Protein AF-A0A959NQM4-F1 (afdb_monomer_lite)

Foldseek 3Di:
DVVVVVVVVVVVVVVVVVVPDDPDDAQEDEQDDVVCPRDDPQDQPVVSRLVSLLVVLVVCLVVVHAEYAYAQADAQEGQADDPQTAHDCSHHVATRDHDPDRPVVSNVVSCVVSNHHYHHDHDQWHQDWDDPCRNVPDCSRCCNVPVVQWDWDQDPVRTITITGDPVDPVSVVVRD

Sequence (176 aa):
MKKLKFTFLLFYFLTTVISAQAQRETRAVWLTTNLRLDWPPNTLDENIQKNRLREIFKDLKEKNFNTIYFQVRSNGSVMFNSDIEPFSPYFTGVAGKPPSYDPLQLAIDLGKEFNIEVHAWVNMIRCFAGSDERILRNPKHLRNAHPNWTVMYLDENGSLSYWLNPGYYEVQDYLV

pLDDT: mean 92.19, std 10.05, range [58.5, 98.88]

Radius of gyration: 22.16 Å; chains: 1; bounding box: 74×39×45 Å

Structure (mmCIF, N/CA/C/O backbone):
data_AF-A0A959NQM4-F1
#
_entry.id   AF-A0A959NQM4-F1
#
loop_
_atom_site.group_PDB
_atom_site.id
_atom_site.type_symbol
_atom_site.label_atom_id
_atom_site.label_alt_id
_atom_site.label_comp_id
_atom_site.label_asym_id
_atom_site.label_entity_id
_atom_site.label_seq_id
_atom_site.pdbx_PDB_ins_code
_atom_site.Cartn_x
_atom_site.Cartn_y
_atom_site.Cartn_z
_atom_site.occupancy
_atom_site.B_iso_or_equiv
_atom_site.auth_seq_id
_atom_site.auth_comp_id
_atom_site.auth_asym_id
_atom_site.auth_atom_id
_atom_site.pdbx_PDB_model_num
ATOM 1 N N . MET A 1 1 ? -58.680 24.130 8.095 1.00 61.44 1 MET A N 1
ATOM 2 C CA . MET A 1 1 ? -58.152 23.381 6.924 1.00 61.44 1 MET A CA 1
ATOM 3 C C . MET A 1 1 ? -56.813 23.905 6.387 1.00 61.44 1 MET A C 1
ATOM 5 O O . MET A 1 1 ? -55.927 23.087 6.191 1.00 61.44 1 MET A O 1
ATOM 9 N N . LYS A 1 2 ? -56.606 25.221 6.178 1.00 59.22 2 LYS A N 1
ATOM 10 C CA . LYS A 1 2 ? -55.317 25.762 5.672 1.00 59.22 2 LYS A CA 1
ATOM 11 C C . LYS A 1 2 ? -54.108 25.488 6.588 1.00 59.22 2 LYS A C 1
ATOM 13 O O . LYS A 1 2 ? -53.068 25.079 6.092 1.00 59.22 2 LYS A O 1
ATOM 18 N N . LYS A 1 3 ? -54.266 25.623 7.914 1.00 58.50 3 LYS A N 1
ATOM 19 C CA . LYS A 1 3 ? -53.200 25.316 8.891 1.00 58.50 3 LYS A CA 1
ATOM 20 C C . LYS A 1 3 ? -52.770 23.840 8.859 1.00 58.50 3 LYS A C 1
ATOM 22 O O . LYS A 1 3 ? -51.583 23.570 8.837 1.00 58.50 3 LYS A O 1
ATOM 27 N N . LEU A 1 4 ? -53.723 22.909 8.740 1.00 65.50 4 LEU A N 1
ATOM 28 C CA . LEU A 1 4 ? -53.452 21.465 8.694 1.00 65.50 4 LEU A CA 1
ATOM 29 C C . LEU A 1 4 ? -52.697 21.043 7.417 1.00 65.50 4 LEU A C 1
ATOM 31 O O . LEU A 1 4 ? -51.797 20.214 7.483 1.00 65.50 4 LEU A O 1
ATOM 35 N N . LYS A 1 5 ? -53.010 21.664 6.268 1.00 66.31 5 LYS A N 1
ATOM 36 C CA . LYS A 1 5 ? -52.260 21.465 5.014 1.00 66.31 5 LYS A CA 1
ATOM 37 C C . LYS A 1 5 ? -50.829 22.005 5.104 1.00 66.31 5 LYS A C 1
ATOM 39 O O . LYS A 1 5 ? -49.919 21.375 4.584 1.00 66.31 5 LYS A O 1
ATOM 44 N N . PHE A 1 6 ? -50.630 23.137 5.784 1.00 73.69 6 PHE A N 1
ATOM 45 C CA . PHE A 1 6 ? -49.303 23.723 5.987 1.00 73.69 6 PHE A CA 1
ATOM 46 C C . PHE A 1 6 ? -48.425 22.851 6.896 1.00 73.69 6 PHE A C 1
ATOM 48 O O . PHE A 1 6 ? -47.260 22.632 6.590 1.00 73.69 6 PHE A O 1
ATOM 55 N N . THR A 1 7 ? -48.994 22.277 7.961 1.00 73.62 7 THR A N 1
ATOM 56 C CA . THR A 1 7 ? -48.283 21.329 8.835 1.00 73.62 7 THR A CA 1
ATOM 57 C C . THR A 1 7 ? -47.888 20.050 8.092 1.00 73.62 7 THR A C 1
ATOM 59 O O . THR A 1 7 ? -46.767 19.584 8.253 1.00 73.62 7 THR A O 1
ATOM 62 N N . PHE A 1 8 ? -48.763 19.519 7.229 1.00 77.00 8 PHE A N 1
ATOM 63 C CA . PHE A 1 8 ? -48.448 18.358 6.386 1.00 77.00 8 PHE A CA 1
ATOM 64 C C . PHE A 1 8 ? -47.334 18.647 5.372 1.00 77.00 8 PHE A C 1
ATOM 66 O O . PHE A 1 8 ? -46.436 17.829 5.205 1.00 77.00 8 PHE A O 1
ATOM 73 N N . LEU A 1 9 ? -47.360 19.819 4.730 1.00 74.00 9 LEU A N 1
ATOM 74 C CA . LEU A 1 9 ? -46.309 20.262 3.806 1.00 74.00 9 LEU A CA 1
ATOM 75 C C . LEU A 1 9 ? -44.963 20.461 4.512 1.00 74.00 9 LEU A C 1
ATOM 77 O O . LEU A 1 9 ? -43.936 20.042 3.988 1.00 74.00 9 LEU A O 1
ATOM 81 N N . LEU A 1 10 ? -44.970 21.042 5.714 1.00 75.44 10 LEU A N 1
ATOM 82 C CA . LEU A 1 10 ? -43.764 21.226 6.519 1.00 75.44 10 LEU A CA 1
ATOM 83 C C . LEU A 1 10 ? -43.176 19.880 6.971 1.00 75.44 10 LEU A C 1
ATOM 85 O O . LEU A 1 10 ? -41.967 19.686 6.898 1.00 75.44 10 LEU A O 1
ATOM 89 N N . PHE A 1 11 ? -44.027 18.937 7.386 1.00 76.94 11 PHE A N 1
ATOM 90 C CA . PHE A 1 11 ? -43.606 17.594 7.786 1.00 76.94 11 PHE A CA 1
ATOM 91 C C . PHE A 1 11 ? -43.035 16.802 6.602 1.00 76.94 11 PHE A C 1
ATOM 93 O O . PHE A 1 11 ? -41.965 16.212 6.719 1.00 76.94 11 PHE A O 1
ATOM 100 N N . TYR A 1 12 ? -43.691 16.860 5.438 1.00 72.38 12 TYR A N 1
ATOM 101 C CA . TYR A 1 12 ? -43.201 16.225 4.213 1.00 72.38 12 TYR A CA 1
ATOM 102 C C . TYR A 1 12 ? -41.836 16.792 3.793 1.00 72.38 12 TYR A C 1
ATOM 104 O O . TYR A 1 12 ? -40.900 16.036 3.535 1.00 72.38 12 TYR A O 1
ATOM 112 N N . PHE A 1 13 ? -41.678 18.120 3.830 1.00 72.69 13 PHE A N 1
ATOM 113 C CA . PHE A 1 13 ? -40.408 18.784 3.536 1.00 72.69 13 PHE A CA 1
ATOM 114 C C . PHE A 1 13 ? -39.290 18.362 4.508 1.00 72.69 13 PHE A C 1
ATOM 116 O O . PHE A 1 13 ? -38.208 17.971 4.071 1.00 72.69 13 PHE A O 1
ATOM 123 N N . LEU A 1 14 ? -39.564 18.332 5.818 1.00 69.19 14 LEU A N 1
ATOM 124 C CA . LEU A 1 14 ? -38.623 17.844 6.836 1.00 69.19 14 LEU A CA 1
ATOM 125 C C . LEU A 1 14 ? -38.182 16.393 6.574 1.00 69.19 14 LEU A C 1
ATOM 127 O O . LEU A 1 14 ? -36.992 16.097 6.656 1.00 69.19 14 LEU A O 1
ATOM 131 N N . THR A 1 15 ? -39.100 15.497 6.192 1.00 67.94 15 THR A N 1
ATOM 132 C CA . THR A 1 15 ? -38.749 14.096 5.887 1.00 67.94 15 THR A CA 1
ATOM 133 C C . THR A 1 15 ? -37.895 13.938 4.625 1.00 67.94 15 THR A C 1
ATOM 135 O O . THR A 1 15 ? -36.992 13.098 4.597 1.00 67.94 15 THR A O 1
ATOM 138 N N . THR A 1 16 ? -38.114 14.773 3.600 1.00 63.41 16 THR A N 1
ATOM 139 C CA . THR A 1 16 ? -37.293 14.756 2.377 1.00 63.41 16 THR A CA 1
ATOM 140 C C . THR A 1 16 ? -35.876 15.275 2.609 1.00 63.41 16 THR A C 1
ATOM 142 O O . THR A 1 16 ? -34.935 14.745 2.027 1.00 63.41 16 THR A O 1
ATOM 145 N N . VAL A 1 17 ? -35.701 16.255 3.503 1.00 61.78 17 VAL A N 1
ATOM 146 C CA . VAL A 1 17 ? -34.379 16.804 3.850 1.00 61.78 17 VAL A CA 1
ATOM 147 C C . VAL A 1 17 ? -33.557 15.797 4.663 1.00 61.78 17 VAL A C 1
ATOM 149 O O . VAL A 1 17 ? -32.366 15.646 4.414 1.00 61.78 17 VAL A O 1
ATOM 152 N N . ILE A 1 18 ? -34.186 15.045 5.575 1.00 60.47 18 ILE A N 1
ATOM 153 C CA . ILE A 1 18 ? -33.503 14.014 6.381 1.00 60.47 18 ILE A CA 1
ATOM 154 C C . ILE A 1 18 ? -32.965 12.869 5.506 1.00 60.47 18 ILE A C 1
ATOM 156 O O . ILE A 1 18 ? -31.879 12.362 5.769 1.00 60.47 18 ILE A O 1
ATOM 160 N N . SER A 1 19 ? -33.679 12.493 4.441 1.00 61.25 19 SER A N 1
ATOM 161 C CA . SER A 1 19 ? -33.247 11.417 3.531 1.00 61.25 19 SER A CA 1
ATOM 162 C C . SER A 1 19 ? -32.097 11.817 2.594 1.00 61.25 19 SER A C 1
ATOM 164 O O . SER A 1 19 ? -31.503 10.948 1.963 1.00 61.25 19 SER A O 1
ATOM 166 N N . ALA A 1 20 ? -31.783 13.113 2.479 1.00 63.69 20 ALA A N 1
ATOM 167 C CA . ALA A 1 20 ? -30.708 13.613 1.619 1.00 63.69 20 ALA A CA 1
ATOM 168 C C . ALA A 1 20 ? -29.333 13.657 2.317 1.00 63.69 20 ALA A C 1
ATOM 170 O O . ALA A 1 20 ? -28.313 13.824 1.648 1.00 63.69 20 ALA A O 1
ATOM 171 N N . GLN A 1 21 ? -29.283 13.517 3.646 1.00 65.44 21 GLN A N 1
ATOM 172 C CA . GLN A 1 21 ? -28.033 13.508 4.407 1.00 65.44 21 GLN A CA 1
ATOM 173 C C . GLN A 1 21 ? -27.402 12.107 4.369 1.00 65.44 21 GLN A C 1
ATOM 175 O O . GLN A 1 21 ? -28.104 11.101 4.475 1.00 65.44 21 GLN A O 1
ATOM 180 N N . ALA A 1 22 ? -26.070 12.026 4.272 1.00 69.50 22 ALA A N 1
ATOM 181 C CA . ALA A 1 22 ? -25.362 10.762 4.468 1.00 69.50 22 ALA A CA 1
ATOM 182 C C . ALA A 1 22 ? -25.772 10.131 5.811 1.00 69.50 22 ALA A C 1
ATOM 184 O O . ALA A 1 22 ? -25.822 10.816 6.833 1.00 69.50 22 ALA A O 1
ATOM 185 N N . GLN A 1 23 ? -26.046 8.822 5.806 1.00 73.50 23 GLN A N 1
ATOM 186 C CA . GLN A 1 23 ? -26.575 8.086 6.963 1.00 73.50 23 GLN A CA 1
ATOM 187 C C . GLN A 1 23 ? -25.669 8.182 8.208 1.00 73.50 23 GLN A C 1
ATOM 189 O O . GLN A 1 23 ? -26.130 8.003 9.335 1.00 73.50 23 GLN A O 1
ATOM 194 N N . ARG A 1 24 ? -24.382 8.492 8.004 1.00 83.19 24 ARG A N 1
ATOM 195 C CA . ARG A 1 24 ? -23.370 8.757 9.028 1.00 83.19 24 ARG A CA 1
ATOM 196 C C . ARG A 1 24 ? -22.383 9.812 8.517 1.00 83.19 24 ARG A C 1
ATOM 198 O O . ARG A 1 24 ? -21.994 9.777 7.354 1.00 83.19 24 ARG A O 1
ATOM 205 N N . GLU A 1 25 ? -21.935 10.708 9.396 1.00 92.00 25 GLU A N 1
ATOM 206 C CA . GLU A 1 25 ? -20.804 11.608 9.126 1.00 92.00 25 GLU A CA 1
ATOM 207 C C . GLU A 1 25 ? -19.498 10.807 8.965 1.00 92.00 25 GLU A C 1
ATOM 209 O O . GLU A 1 25 ? -19.102 10.056 9.863 1.00 92.00 25 GLU A O 1
ATOM 214 N N . THR A 1 26 ? -18.798 10.991 7.846 1.00 95.31 26 THR A N 1
ATOM 215 C CA . THR A 1 26 ? -17.467 10.409 7.626 1.00 95.31 26 THR A CA 1
ATOM 216 C C . THR A 1 26 ? -16.398 11.250 8.315 1.00 95.31 26 THR A C 1
ATOM 218 O O . THR A 1 26 ? -16.208 12.418 7.988 1.00 95.31 26 THR A O 1
ATOM 221 N N . ARG A 1 27 ? -15.651 10.631 9.231 1.00 97.50 27 ARG A N 1
ATOM 222 C CA . ARG A 1 27 ? -14.506 11.229 9.926 1.00 97.50 27 ARG A CA 1
ATOM 223 C C . ARG A 1 27 ? -13.297 10.379 9.598 1.00 97.50 27 ARG A C 1
ATOM 225 O O . ARG A 1 27 ? -13.077 9.336 10.220 1.00 97.50 27 ARG A O 1
ATOM 232 N N . ALA A 1 28 ? -12.571 10.806 8.572 1.00 97.81 28 ALA A N 1
ATOM 233 C CA . ALA A 1 28 ? -11.554 9.992 7.934 1.00 97.81 28 ALA A CA 1
ATOM 234 C C . ALA A 1 28 ? -10.157 10.599 7.999 1.00 97.81 28 ALA A C 1
ATOM 236 O O . ALA A 1 28 ? -9.995 11.816 8.074 1.00 97.81 28 ALA A O 1
ATOM 237 N N . VAL A 1 29 ? -9.162 9.724 7.888 1.00 98.50 29 VAL A N 1
ATOM 238 C CA . VAL A 1 29 ? -7.770 10.090 7.615 1.00 98.50 29 VAL A CA 1
ATOM 239 C C . VAL A 1 29 ? -7.251 9.326 6.401 1.00 98.50 29 VAL A C 1
ATOM 241 O O . VAL A 1 29 ? -7.704 8.217 6.103 1.00 98.50 29 VAL A O 1
ATOM 244 N N . TRP A 1 30 ? -6.287 9.917 5.702 1.00 98.62 30 TRP A N 1
ATOM 245 C CA . TRP A 1 30 ? -5.428 9.192 4.770 1.00 98.62 30 TRP A CA 1
ATOM 246 C C . TRP A 1 30 ? -4.281 8.562 5.550 1.00 98.62 30 TRP A C 1
ATOM 248 O O . TRP A 1 30 ? -3.649 9.242 6.352 1.00 98.62 30 TRP A O 1
ATOM 258 N N . LEU A 1 31 ? -4.041 7.268 5.326 1.00 98.50 31 LEU A N 1
ATOM 259 C CA . LEU A 1 31 ? -2.894 6.561 5.880 1.00 98.50 31 LEU A CA 1
ATOM 260 C C . LEU A 1 31 ? -1.946 6.180 4.744 1.00 98.50 31 LEU A C 1
ATOM 262 O O . LEU A 1 31 ? -2.181 5.219 4.006 1.00 98.50 31 LEU A O 1
ATOM 266 N N . THR A 1 32 ? -0.897 6.981 4.589 1.00 97.69 32 THR A N 1
ATOM 267 C CA . THR A 1 32 ? 0.028 6.940 3.458 1.00 97.69 32 THR A CA 1
ATOM 268 C C . THR A 1 32 ? 1.139 5.926 3.686 1.00 97.69 32 THR A C 1
ATOM 270 O O . THR A 1 32 ? 1.810 5.940 4.721 1.00 97.69 32 THR A O 1
ATOM 273 N N . THR A 1 33 ? 1.379 5.088 2.677 1.00 95.88 33 THR A N 1
ATOM 274 C CA . THR A 1 33 ? 2.436 4.067 2.678 1.00 95.88 33 THR A CA 1
ATOM 275 C C . THR A 1 33 ? 3.624 4.405 1.797 1.00 95.88 33 THR A C 1
ATOM 277 O O . THR A 1 33 ? 4.751 3.973 2.053 1.00 95.88 33 THR A O 1
ATOM 280 N N . ASN A 1 34 ? 3.404 5.244 0.790 1.00 93.12 34 ASN A N 1
ATOM 281 C CA . ASN A 1 34 ? 4.453 5.804 -0.035 1.00 93.12 34 ASN A CA 1
ATOM 282 C C . ASN A 1 34 ? 5.454 6.590 0.824 1.00 93.12 34 ASN A C 1
ATOM 284 O O . ASN A 1 34 ? 5.056 7.345 1.711 1.00 93.12 34 ASN A O 1
ATOM 288 N N . LEU A 1 35 ? 6.750 6.408 0.559 1.00 91.50 35 LEU A N 1
ATOM 289 C CA . LEU A 1 35 ? 7.857 7.007 1.319 1.00 91.50 35 LEU A CA 1
ATOM 290 C C . LEU A 1 35 ? 7.827 6.744 2.835 1.00 91.50 35 LEU A C 1
ATOM 292 O O . LEU A 1 35 ? 8.582 7.386 3.561 1.00 91.50 35 LEU A O 1
ATOM 296 N N . ARG A 1 36 ? 6.993 5.807 3.317 1.00 93.62 36 ARG A N 1
ATOM 297 C CA . ARG A 1 36 ? 6.767 5.571 4.751 1.00 93.62 36 ARG A CA 1
ATOM 298 C C . ARG A 1 36 ? 6.349 6.847 5.507 1.00 93.62 36 ARG A C 1
ATOM 300 O O . ARG A 1 36 ? 6.786 7.050 6.636 1.00 93.62 36 ARG A O 1
ATOM 307 N N . LEU A 1 37 ? 5.542 7.712 4.877 1.00 95.50 37 LEU A N 1
ATOM 308 C CA . LEU A 1 37 ? 5.135 8.994 5.475 1.00 95.50 37 LEU A CA 1
ATOM 309 C C . LEU A 1 37 ? 4.376 8.808 6.791 1.00 95.50 37 LEU A C 1
ATOM 311 O O . LEU A 1 37 ? 4.736 9.433 7.785 1.00 95.50 37 LEU A O 1
ATOM 315 N N . ASP A 1 38 ? 3.384 7.914 6.804 1.00 97.88 38 ASP A N 1
ATOM 316 C CA . ASP A 1 38 ? 2.620 7.604 8.015 1.00 97.88 38 ASP A CA 1
ATOM 317 C C . ASP A 1 38 ? 2.955 6.203 8.548 1.00 97.88 38 ASP A C 1
ATOM 319 O O . ASP A 1 38 ? 3.158 6.002 9.750 1.00 97.88 38 ASP A O 1
ATOM 323 N N . TRP A 1 39 ? 3.018 5.212 7.652 1.00 98.06 39 TRP A N 1
ATOM 324 C CA . TRP A 1 39 ? 3.273 3.809 7.982 1.00 98.06 39 TRP A CA 1
ATOM 325 C C . TRP A 1 39 ? 3.792 3.047 6.746 1.00 98.06 39 TRP A C 1
ATOM 327 O O . TRP A 1 39 ? 3.400 3.402 5.649 1.00 98.06 39 TRP A O 1
ATOM 337 N N . PRO A 1 40 ? 4.618 1.988 6.828 1.00 97.56 40 PRO A N 1
ATOM 338 C CA . PRO A 1 40 ? 5.230 1.421 8.021 1.00 97.56 40 PRO A CA 1
ATOM 339 C C . PRO A 1 40 ? 6.355 2.298 8.580 1.00 97.56 40 PRO A C 1
ATOM 341 O O . PRO A 1 40 ? 6.941 3.088 7.845 1.00 97.56 40 PRO A O 1
ATOM 344 N N . PRO A 1 41 ? 6.707 2.139 9.869 1.00 97.38 41 PRO A N 1
ATOM 345 C CA . PRO A 1 41 ? 7.888 2.786 10.435 1.00 97.38 41 PRO A CA 1
ATOM 346 C C . PRO A 1 41 ? 9.169 2.398 9.675 1.00 97.38 41 PRO A C 1
ATOM 348 O O . PRO A 1 41 ? 9.221 1.373 8.993 1.00 97.38 41 PRO A O 1
ATOM 351 N N . ASN A 1 42 ? 10.233 3.198 9.813 1.00 95.75 42 ASN A N 1
ATOM 352 C CA . ASN A 1 42 ? 11.534 2.934 9.186 1.00 95.75 42 ASN A CA 1
ATOM 353 C C . ASN A 1 42 ? 12.295 1.783 9.882 1.00 95.75 42 ASN A C 1
ATOM 355 O O . ASN A 1 42 ? 13.348 1.974 10.480 1.00 95.75 42 ASN A O 1
ATOM 359 N N . THR A 1 43 ? 11.722 0.583 9.827 1.00 96.69 43 THR A N 1
ATOM 360 C CA . THR A 1 43 ? 12.239 -0.666 10.391 1.00 96.69 43 THR A CA 1
ATOM 361 C C . THR A 1 43 ? 11.736 -1.849 9.566 1.00 96.69 43 THR A C 1
ATOM 363 O O . THR A 1 43 ? 10.697 -1.762 8.907 1.00 96.69 43 THR A O 1
ATOM 366 N N . LEU A 1 44 ? 12.475 -2.956 9.597 1.00 97.19 44 LEU A N 1
ATOM 367 C CA . LEU A 1 44 ? 12.079 -4.232 8.990 1.00 97.19 44 LEU A CA 1
ATOM 368 C C . LEU A 1 44 ? 11.519 -5.220 10.028 1.00 97.19 44 LEU A C 1
ATOM 370 O O . LEU A 1 44 ? 11.154 -6.337 9.676 1.00 97.19 44 LEU A O 1
ATOM 374 N N . ASP A 1 45 ? 11.460 -4.821 11.302 1.00 98.25 45 ASP A N 1
ATOM 375 C CA . ASP A 1 45 ? 10.864 -5.627 12.365 1.00 98.25 45 ASP A CA 1
ATOM 376 C C . ASP A 1 45 ? 9.337 -5.649 12.216 1.00 98.25 45 ASP A C 1
ATOM 378 O O . ASP A 1 45 ? 8.651 -4.638 12.403 1.00 98.25 45 ASP A O 1
ATOM 382 N N . GLU A 1 46 ? 8.803 -6.822 11.884 1.00 98.19 46 GLU A N 1
ATOM 383 C CA . GLU A 1 46 ? 7.374 -7.005 11.653 1.00 98.19 46 GLU A CA 1
ATOM 384 C C . GLU A 1 46 ? 6.526 -6.746 12.901 1.00 98.19 46 GLU A C 1
ATOM 386 O O . GLU A 1 46 ? 5.403 -6.261 12.775 1.00 98.19 46 GLU A O 1
ATOM 391 N N . ASN A 1 47 ? 7.030 -7.037 14.103 1.00 98.56 47 ASN A N 1
ATOM 392 C CA . ASN A 1 47 ? 6.285 -6.785 15.335 1.00 98.56 47 ASN A CA 1
ATOM 393 C C . ASN A 1 47 ? 6.150 -5.283 15.574 1.00 98.56 47 ASN A C 1
ATOM 395 O O . ASN A 1 47 ? 5.063 -4.815 15.912 1.00 98.56 47 ASN A O 1
ATOM 399 N N . ILE A 1 48 ? 7.214 -4.511 15.327 1.00 98.62 48 ILE A N 1
ATOM 400 C CA . ILE A 1 48 ? 7.153 -3.046 15.411 1.00 98.62 48 ILE A CA 1
ATOM 401 C C . ILE A 1 48 ? 6.187 -2.492 14.358 1.00 98.62 48 ILE A C 1
ATOM 403 O O . ILE A 1 48 ? 5.369 -1.631 14.677 1.00 98.62 48 ILE A O 1
ATOM 407 N N . GLN A 1 49 ? 6.222 -2.999 13.123 1.00 98.50 49 GLN A N 1
ATOM 408 C CA . GLN A 1 49 ? 5.292 -2.571 12.072 1.00 98.50 49 GLN A CA 1
ATOM 409 C C . GLN A 1 49 ? 3.826 -2.851 12.449 1.00 98.50 49 GLN A C 1
ATOM 411 O O . GLN A 1 49 ? 2.991 -1.946 12.358 1.00 98.50 49 GLN A O 1
ATOM 416 N N . LYS A 1 50 ? 3.522 -4.072 12.917 1.00 98.81 50 LYS A N 1
ATOM 417 C CA . LYS A 1 50 ? 2.179 -4.500 13.348 1.00 98.81 50 LYS A CA 1
ATOM 418 C C . LYS A 1 50 ? 1.672 -3.671 14.526 1.00 98.81 50 LYS A C 1
ATOM 420 O O . LYS A 1 50 ? 0.552 -3.161 14.487 1.00 98.81 50 LYS A O 1
ATOM 425 N N . ASN A 1 51 ? 2.505 -3.503 15.553 1.00 98.81 51 ASN A N 1
ATOM 426 C CA . ASN A 1 51 ? 2.160 -2.720 16.736 1.00 98.81 51 ASN A CA 1
ATOM 427 C C . ASN A 1 51 ? 1.928 -1.256 16.376 1.00 98.81 51 ASN A C 1
ATOM 429 O O . ASN A 1 51 ? 0.930 -0.682 16.804 1.00 98.81 51 ASN A O 1
ATOM 433 N N . ARG A 1 52 ? 2.771 -0.681 15.510 1.00 98.75 52 ARG A N 1
ATOM 434 C CA . ARG A 1 52 ? 2.596 0.699 15.061 1.00 98.75 52 ARG A CA 1
ATOM 435 C C . ARG A 1 52 ? 1.281 0.901 14.311 1.00 98.75 52 ARG A C 1
ATOM 437 O O . ARG A 1 52 ? 0.633 1.924 14.507 1.00 98.75 52 ARG A O 1
ATOM 444 N N . LEU A 1 53 ? 0.861 -0.062 13.485 1.00 98.75 53 LEU A N 1
ATOM 445 C CA . LEU A 1 53 ? -0.439 0.024 12.815 1.00 98.75 53 LEU A CA 1
ATOM 446 C C . LEU A 1 53 ? -1.586 -0.039 13.831 1.00 98.75 53 LEU A C 1
ATOM 448 O O . LEU A 1 53 ? -2.489 0.789 13.780 1.00 98.75 53 LEU A O 1
ATOM 452 N N . ARG A 1 54 ? -1.526 -0.957 14.805 1.00 98.88 54 ARG A N 1
ATOM 453 C CA . ARG A 1 54 ? -2.528 -1.034 15.882 1.00 98.88 54 ARG A CA 1
ATOM 454 C C . ARG A 1 54 ? -2.612 0.264 16.691 1.00 98.88 54 ARG A C 1
ATOM 456 O O . ARG A 1 54 ? -3.717 0.712 16.983 1.00 98.88 54 ARG A O 1
ATOM 463 N N . GLU A 1 55 ? -1.480 0.877 17.035 1.00 98.88 55 GLU A N 1
ATOM 464 C CA . GLU A 1 55 ? -1.444 2.169 17.736 1.00 98.88 55 GLU A CA 1
ATOM 465 C C . GLU A 1 55 ? -2.176 3.265 16.961 1.00 98.88 55 GLU A C 1
ATOM 467 O O . GLU A 1 55 ? -2.932 4.025 17.560 1.00 98.88 55 GLU A O 1
ATOM 472 N N . ILE A 1 56 ? -1.994 3.320 15.638 1.00 98.88 56 ILE A N 1
ATOM 473 C CA . ILE A 1 56 ? -2.686 4.280 14.771 1.00 98.88 56 ILE A CA 1
ATOM 474 C C . ILE A 1 56 ? -4.203 4.070 14.845 1.00 98.88 56 ILE A C 1
ATOM 476 O O . ILE A 1 56 ? -4.939 5.023 15.080 1.00 98.88 56 ILE A O 1
ATOM 480 N N . PHE A 1 57 ? -4.689 2.833 14.706 1.00 98.88 57 PHE A N 1
ATOM 481 C CA . PHE A 1 57 ? -6.128 2.549 14.800 1.00 98.88 57 PHE A CA 1
ATOM 482 C C . PHE A 1 57 ? -6.701 2.884 16.182 1.00 98.88 57 PHE A C 1
ATOM 484 O O . PHE A 1 57 ? -7.786 3.462 16.276 1.00 98.88 57 PHE A O 1
ATOM 491 N N . LYS A 1 58 ? -5.963 2.568 17.251 1.00 98.88 58 LYS A N 1
ATOM 492 C CA . LYS A 1 58 ? -6.348 2.909 18.622 1.00 98.88 58 LYS A CA 1
ATOM 493 C C . LYS A 1 58 ? -6.462 4.425 18.815 1.00 98.88 58 LYS A C 1
ATOM 495 O O . LYS A 1 58 ? -7.487 4.895 19.298 1.00 98.88 58 LYS A O 1
ATOM 500 N N . ASP A 1 59 ? -5.452 5.184 18.399 1.00 98.81 59 ASP A N 1
ATOM 501 C CA . ASP A 1 59 ? -5.425 6.648 18.508 1.00 98.81 59 ASP A CA 1
ATOM 502 C C . ASP A 1 59 ? -6.568 7.306 17.717 1.00 98.81 59 ASP A C 1
ATOM 504 O O . ASP A 1 59 ? -7.270 8.190 18.212 1.00 98.81 59 ASP A O 1
ATOM 508 N N . LEU A 1 60 ? -6.821 6.820 16.500 1.00 98.69 60 LEU A N 1
ATOM 509 C CA . LEU A 1 60 ? -7.931 7.284 15.671 1.00 98.69 60 LEU A CA 1
ATOM 510 C C . LEU A 1 60 ? -9.281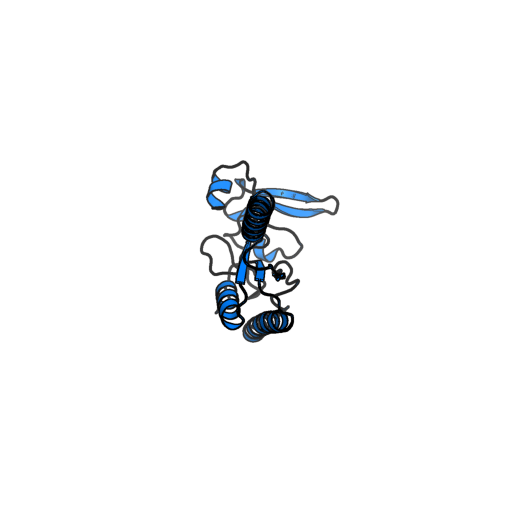 7.015 16.335 1.00 98.69 60 LEU A C 1
ATOM 512 O O . LEU A 1 60 ? -10.153 7.889 16.332 1.00 98.69 60 LEU A O 1
ATOM 516 N N . LYS A 1 61 ? -9.442 5.845 16.958 1.00 98.31 61 LYS A N 1
ATOM 517 C CA . LYS A 1 61 ? -10.647 5.512 17.715 1.00 98.31 61 LYS A CA 1
ATOM 518 C C . LYS A 1 61 ? -10.849 6.443 18.910 1.00 98.31 61 LYS A C 1
ATOM 520 O O . LYS A 1 61 ? -11.955 6.950 19.090 1.00 98.31 61 LYS A O 1
ATOM 525 N N . GLU A 1 62 ? -9.802 6.697 19.693 1.00 98.50 62 GLU A N 1
ATOM 526 C CA . GLU A 1 62 ? -9.835 7.624 20.837 1.00 98.50 62 GLU A CA 1
ATOM 527 C C . GLU A 1 62 ? -10.205 9.054 20.405 1.00 98.50 62 GLU A C 1
ATOM 529 O O . GLU A 1 62 ? -10.930 9.757 21.109 1.00 98.50 62 GLU A O 1
ATOM 534 N N . LYS A 1 63 ? -9.796 9.455 19.196 1.00 98.50 63 LYS A N 1
ATOM 535 C CA . LYS A 1 63 ? -10.132 10.744 18.567 1.00 98.50 63 LYS A CA 1
ATOM 536 C C . LYS A 1 63 ? -11.457 10.745 17.798 1.00 98.50 63 LYS A C 1
ATOM 538 O O . LYS A 1 63 ? -11.766 11.714 17.110 1.00 98.50 63 LYS A O 1
ATOM 543 N N . ASN A 1 64 ? -12.267 9.696 17.935 1.00 97.69 64 ASN A N 1
ATOM 544 C CA . ASN A 1 64 ? -13.567 9.529 17.282 1.00 97.69 64 ASN A CA 1
ATOM 545 C C . ASN A 1 64 ? -13.533 9.433 15.743 1.00 97.69 64 ASN A C 1
ATOM 547 O O . ASN A 1 64 ? -14.589 9.528 15.115 1.00 97.69 64 ASN A O 1
ATOM 551 N N . PHE A 1 65 ? -12.391 9.178 15.104 1.00 98.56 65 PHE A N 1
ATOM 552 C CA . PHE A 1 65 ? -12.376 8.832 13.679 1.00 98.56 65 PHE A CA 1
ATOM 553 C C . PHE A 1 65 ? -13.076 7.494 13.438 1.00 98.56 65 PHE A C 1
ATOM 555 O O . PHE A 1 65 ? -13.202 6.652 14.330 1.00 98.56 65 PHE A O 1
ATOM 562 N N . ASN A 1 66 ? -13.600 7.327 12.229 1.00 97.94 66 ASN A N 1
ATOM 563 C CA . ASN A 1 66 ? -14.457 6.198 11.900 1.00 97.94 66 ASN A CA 1
ATOM 564 C C . ASN A 1 66 ? -14.165 5.566 10.530 1.00 97.94 66 ASN A C 1
ATOM 566 O O . ASN A 1 66 ? -14.750 4.525 10.221 1.00 97.94 66 ASN A O 1
ATOM 570 N N . THR A 1 67 ? -13.235 6.144 9.766 1.00 98.50 67 THR A N 1
ATOM 571 C CA . THR A 1 67 ? -12.807 5.664 8.449 1.00 98.50 67 THR A CA 1
ATOM 572 C C . THR A 1 67 ? -11.306 5.912 8.249 1.00 98.50 67 THR A C 1
ATOM 574 O O . THR A 1 67 ? -10.773 6.942 8.659 1.00 98.50 67 THR A O 1
ATOM 577 N N . ILE A 1 68 ? -10.614 4.988 7.590 1.00 98.81 68 ILE A N 1
ATOM 578 C CA . ILE A 1 68 ? -9.240 5.152 7.105 1.00 98.81 68 ILE A CA 1
ATOM 579 C C . ILE A 1 68 ? -9.227 4.856 5.612 1.00 98.81 68 ILE A C 1
ATOM 581 O O . ILE A 1 68 ? -9.709 3.807 5.188 1.00 98.81 68 ILE A O 1
ATOM 585 N N . TYR A 1 69 ? -8.611 5.738 4.828 1.00 98.69 69 TYR A N 1
ATOM 586 C CA . TYR A 1 69 ? -8.202 5.404 3.468 1.00 98.69 69 TYR A CA 1
ATOM 587 C C . TYR A 1 69 ? -6.760 4.900 3.502 1.00 98.69 69 TYR A C 1
ATOM 589 O O . TYR A 1 69 ? -5.816 5.676 3.663 1.00 98.69 69 TYR A O 1
ATOM 597 N N . PHE A 1 70 ? -6.600 3.585 3.414 1.00 98.81 70 PHE A N 1
ATOM 598 C CA . PHE A 1 70 ? -5.319 2.909 3.563 1.00 98.81 70 PHE A CA 1
ATOM 599 C C . PHE A 1 70 ? -4.640 2.761 2.206 1.00 98.81 70 PHE A C 1
ATOM 601 O O . PHE A 1 70 ? -5.197 2.120 1.318 1.00 98.81 70 PHE A O 1
ATOM 608 N N . GLN A 1 71 ? -3.454 3.343 2.024 1.00 98.38 71 GLN A N 1
ATOM 609 C CA . GLN A 1 71 ? -2.749 3.269 0.746 1.00 98.38 71 GLN A CA 1
ATOM 610 C C . GLN A 1 71 ? -2.208 1.855 0.484 1.00 98.38 71 GLN A C 1
ATOM 612 O O . GLN A 1 71 ? -1.122 1.499 0.938 1.00 98.38 71 GLN A O 1
ATOM 617 N N . VAL A 1 72 ? -2.955 1.053 -0.274 1.00 97.94 72 VAL A N 1
ATOM 618 C CA . VAL A 1 72 ? -2.604 -0.345 -0.585 1.00 97.94 72 VAL A CA 1
ATOM 619 C C . VAL A 1 72 ? -1.719 -0.480 -1.820 1.00 97.94 72 VAL A C 1
ATOM 621 O O . VAL A 1 72 ? -1.046 -1.497 -1.983 1.00 97.94 72 VAL A O 1
ATOM 624 N N . ARG A 1 73 ? -1.723 0.539 -2.687 1.00 96.56 73 ARG A N 1
ATOM 625 C CA . ARG A 1 73 ? -0.891 0.635 -3.889 1.00 96.56 73 ARG A CA 1
ATOM 626 C C . ARG A 1 73 ? -0.345 2.054 -4.019 1.00 96.56 73 ARG A C 1
ATOM 628 O O . ARG A 1 73 ? -1.126 3.007 -4.087 1.00 96.56 73 ARG A O 1
ATOM 635 N N . SER A 1 74 ? 0.979 2.198 -4.078 1.00 92.25 74 SER A N 1
ATOM 636 C CA . SER A 1 74 ? 1.647 3.510 -4.110 1.00 92.25 74 SER A CA 1
ATOM 637 C C . SER A 1 74 ? 2.127 3.929 -5.504 1.00 92.25 74 SER A C 1
ATOM 639 O O . SER A 1 74 ? 1.533 4.793 -6.141 1.00 92.25 74 SER A O 1
ATOM 641 N N . ASN A 1 75 ? 3.248 3.385 -5.960 1.00 89.06 75 ASN A N 1
ATOM 642 C CA . ASN A 1 75 ? 3.951 3.764 -7.181 1.00 89.06 75 ASN A CA 1
ATOM 643 C C . ASN A 1 75 ? 4.592 2.506 -7.784 1.00 89.06 75 ASN A C 1
ATOM 645 O O . ASN A 1 75 ? 5.793 2.303 -7.649 1.00 89.06 75 ASN A O 1
ATOM 649 N N . GLY A 1 76 ? 3.770 1.634 -8.380 1.00 91.19 76 GLY A N 1
ATOM 650 C CA . GLY A 1 76 ? 4.219 0.353 -8.953 1.00 91.19 76 GLY A CA 1
ATOM 651 C C . GLY A 1 76 ? 4.588 -0.717 -7.921 1.00 91.19 76 GLY A C 1
ATOM 652 O O . GLY A 1 76 ? 5.335 -1.649 -8.222 1.00 91.19 76 GLY A O 1
ATOM 653 N N . SER A 1 77 ? 4.105 -0.570 -6.686 1.00 95.06 77 SER A N 1
ATOM 654 C CA . SER A 1 77 ? 4.200 -1.600 -5.653 1.00 95.06 77 SER A CA 1
ATOM 655 C C . SER A 1 77 ? 2.976 -1.614 -4.754 1.00 95.06 77 SER A C 1
ATOM 657 O O . SER A 1 77 ? 2.262 -0.611 -4.635 1.00 95.06 77 SER A O 1
ATOM 659 N N . VAL A 1 78 ? 2.766 -2.765 -4.119 1.00 96.94 78 VAL A N 1
ATOM 660 C CA . VAL A 1 78 ? 1.612 -3.040 -3.263 1.00 96.94 78 VAL A CA 1
ATOM 661 C C . VAL A 1 78 ? 2.001 -3.332 -1.814 1.00 96.94 78 VAL A C 1
ATOM 663 O O . VAL A 1 78 ? 3.147 -3.677 -1.507 1.00 96.94 78 VAL A O 1
ATOM 666 N N . MET A 1 79 ? 1.018 -3.202 -0.924 1.00 96.94 79 MET A N 1
ATOM 667 C CA . MET A 1 79 ? 1.097 -3.497 0.509 1.00 96.94 79 MET A CA 1
ATOM 668 C C . MET A 1 79 ? 0.095 -4.591 0.904 1.00 96.94 79 MET A C 1
ATOM 670 O O . MET A 1 79 ? -0.488 -4.554 1.979 1.00 96.94 79 MET A O 1
ATOM 674 N N . PHE A 1 80 ? -0.137 -5.548 0.013 1.00 97.19 80 PHE A N 1
ATOM 675 C CA . PHE A 1 80 ? -0.992 -6.716 0.217 1.00 97.19 80 PHE A CA 1
ATOM 676 C C . PHE A 1 80 ? -0.463 -7.865 -0.640 1.00 97.19 80 PHE A C 1
ATOM 678 O O . PHE A 1 80 ? 0.305 -7.634 -1.581 1.00 97.19 80 PHE A O 1
ATOM 685 N N . ASN A 1 81 ? -0.834 -9.102 -0.317 1.00 94.12 81 ASN A N 1
ATOM 686 C CA . ASN A 1 81 ? -0.412 -10.251 -1.108 1.00 94.12 81 ASN A CA 1
ATOM 687 C C . ASN A 1 81 ? -1.039 -10.181 -2.507 1.00 94.12 81 ASN A C 1
ATOM 689 O O . ASN A 1 81 ? -2.256 -10.251 -2.657 1.00 94.12 81 ASN A O 1
ATOM 693 N N . SER A 1 82 ? -0.197 -10.023 -3.530 1.00 93.12 82 SER A N 1
ATOM 694 C CA . SER A 1 82 ? -0.612 -9.864 -4.923 1.00 93.12 82 SER A CA 1
ATOM 695 C C . SER A 1 82 ? 0.225 -10.750 -5.834 1.00 93.12 82 SER A C 1
ATOM 697 O O . SER A 1 82 ? 1.451 -10.801 -5.716 1.00 93.12 82 SER A O 1
ATOM 699 N N . ASP A 1 83 ? -0.442 -11.397 -6.787 1.00 91.81 83 ASP A N 1
ATOM 700 C CA . ASP A 1 83 ? 0.218 -12.127 -7.871 1.00 91.81 83 ASP A CA 1
ATOM 701 C C . ASP A 1 83 ? 0.573 -11.222 -9.062 1.00 91.81 83 ASP A C 1
ATOM 703 O O . ASP A 1 83 ? 1.404 -11.603 -9.897 1.00 91.81 83 ASP A O 1
ATOM 707 N N . ILE A 1 84 ? -0.017 -10.020 -9.099 1.00 92.19 84 ILE A N 1
ATOM 708 C CA . ILE A 1 84 ? 0.018 -9.068 -10.213 1.00 92.19 84 ILE A CA 1
ATOM 709 C C . ILE A 1 84 ? 1.221 -8.127 -10.082 1.00 92.19 84 ILE A C 1
ATOM 711 O O . ILE A 1 84 ? 2.076 -8.086 -10.963 1.00 92.19 84 ILE A O 1
ATOM 715 N N . GLU A 1 85 ? 1.319 -7.393 -8.970 1.00 94.62 85 GLU A N 1
ATOM 716 C CA . GLU A 1 85 ? 2.364 -6.386 -8.748 1.00 94.62 85 GLU A CA 1
ATOM 717 C C . GLU A 1 85 ? 3.323 -6.758 -7.613 1.00 94.62 85 GLU A C 1
ATOM 719 O O . GLU A 1 85 ? 2.945 -7.444 -6.662 1.00 94.62 85 GLU A O 1
ATOM 724 N N . PRO A 1 86 ? 4.585 -6.295 -7.674 1.00 96.25 86 PRO A N 1
ATOM 725 C CA . PRO A 1 86 ? 5.559 -6.604 -6.643 1.00 96.25 86 PRO A CA 1
ATOM 726 C C . PRO A 1 86 ? 5.221 -5.922 -5.313 1.00 96.25 86 PRO A C 1
ATOM 728 O O . PRO A 1 86 ? 4.883 -4.739 -5.242 1.00 96.25 86 PRO A O 1
ATOM 731 N N . PHE A 1 87 ? 5.423 -6.664 -4.229 1.00 96.94 87 PHE A N 1
ATOM 732 C CA . PHE A 1 87 ? 5.368 -6.137 -2.871 1.00 96.94 87 PHE A CA 1
ATOM 733 C C . PHE A 1 87 ? 6.394 -5.018 -2.642 1.00 96.94 87 PHE A C 1
ATOM 735 O O . PHE A 1 87 ? 7.542 -5.096 -3.097 1.00 96.94 87 PHE A O 1
ATOM 742 N N . SER A 1 88 ? 6.004 -3.991 -1.892 1.00 96.00 88 SER A N 1
ATOM 743 C CA . SER A 1 88 ? 6.886 -2.876 -1.553 1.00 96.00 88 SER A CA 1
ATOM 744 C C . SER A 1 88 ? 8.120 -3.326 -0.748 1.00 96.00 88 SER A C 1
ATOM 746 O O . SER A 1 88 ? 7.985 -4.080 0.223 1.00 96.00 88 SER A O 1
ATOM 748 N N . PRO A 1 89 ? 9.333 -2.815 -1.056 1.00 95.44 89 PRO A N 1
ATOM 749 C CA . PRO A 1 89 ? 10.542 -3.108 -0.283 1.00 95.44 89 PRO A CA 1
ATOM 750 C C . PRO A 1 89 ? 10.506 -2.498 1.127 1.00 95.44 89 PRO A C 1
ATOM 752 O O . PRO A 1 89 ? 11.403 -2.751 1.931 1.00 95.44 89 PRO A O 1
ATOM 755 N N . TYR A 1 90 ? 9.487 -1.700 1.459 1.00 95.69 90 TYR A N 1
ATOM 756 C CA . TYR A 1 90 ? 9.329 -1.092 2.777 1.00 95.69 90 TYR A CA 1
ATOM 757 C C . TYR A 1 90 ? 9.046 -2.086 3.904 1.00 95.69 90 TYR A C 1
ATOM 759 O O . TYR A 1 90 ? 9.152 -1.698 5.063 1.00 95.69 90 TYR A O 1
ATOM 767 N N . PHE A 1 91 ? 8.747 -3.346 3.607 1.00 96.25 91 PHE A N 1
ATOM 768 C CA . PHE A 1 91 ? 8.456 -4.344 4.638 1.00 96.25 91 PHE A CA 1
ATOM 769 C C . PHE A 1 91 ? 9.662 -5.204 4.978 1.00 96.25 91 PHE A C 1
ATOM 771 O O . PHE A 1 91 ? 9.988 -5.377 6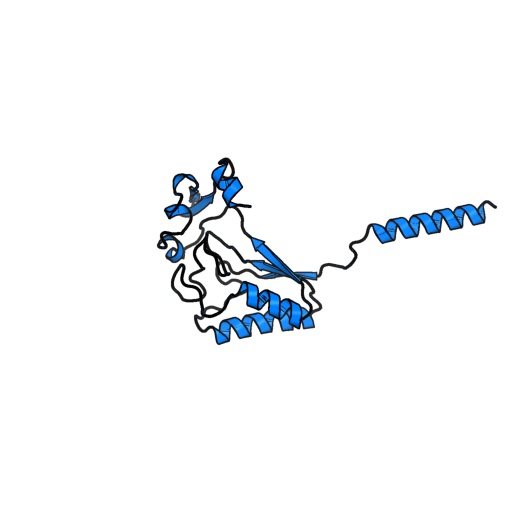.147 1.00 96.25 91 PHE A O 1
ATOM 778 N N . THR A 1 92 ? 10.349 -5.695 3.947 1.00 96.38 92 THR A N 1
ATOM 779 C CA . THR A 1 92 ? 11.413 -6.702 4.077 1.00 96.38 92 THR A CA 1
ATOM 780 C C . THR A 1 92 ? 12.778 -6.205 3.606 1.00 96.38 92 THR A C 1
ATOM 782 O O . THR A 1 92 ? 13.770 -6.921 3.707 1.00 96.38 92 THR A O 1
ATOM 785 N N . GLY A 1 93 ? 12.844 -4.994 3.044 1.00 95.38 93 GLY A N 1
ATOM 786 C CA . GLY A 1 93 ? 14.030 -4.453 2.382 1.00 95.38 93 GLY A CA 1
ATOM 787 C C . GLY A 1 93 ? 14.234 -4.969 0.955 1.00 95.38 93 GLY A C 1
ATOM 788 O O . GLY A 1 93 ? 15.064 -4.412 0.235 1.00 95.38 93 GLY A O 1
ATOM 789 N N . VAL A 1 94 ? 13.469 -5.981 0.528 1.00 95.50 94 VAL A N 1
ATOM 790 C CA . VAL A 1 94 ? 13.609 -6.662 -0.765 1.00 95.50 94 VAL A CA 1
ATOM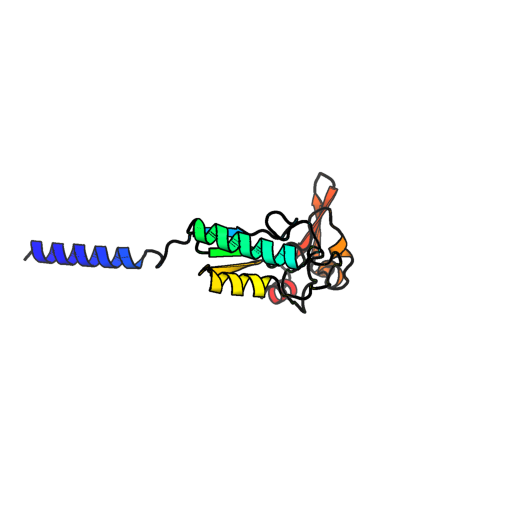 791 C C . VAL A 1 94 ? 12.346 -6.454 -1.601 1.00 95.50 94 VAL A C 1
ATOM 793 O O . VAL A 1 94 ? 11.246 -6.811 -1.189 1.00 95.50 94 VAL A O 1
ATOM 796 N N . ALA A 1 95 ? 12.501 -5.885 -2.797 1.00 94.50 95 ALA A N 1
ATOM 797 C CA . ALA A 1 95 ? 11.384 -5.622 -3.700 1.00 94.50 95 ALA A CA 1
ATOM 798 C C . ALA A 1 95 ? 10.714 -6.924 -4.165 1.00 94.50 95 ALA A C 1
ATOM 800 O O . ALA A 1 95 ? 11.373 -7.810 -4.711 1.00 94.50 95 ALA A O 1
ATOM 801 N N . GLY A 1 96 ? 9.398 -7.022 -3.991 1.00 95.44 96 GLY A N 1
ATOM 802 C CA . GLY A 1 96 ? 8.605 -8.204 -4.326 1.00 95.44 96 GLY A CA 1
ATOM 803 C C . GLY A 1 96 ? 8.588 -9.302 -3.266 1.00 95.44 96 GLY A C 1
ATOM 804 O O . GLY A 1 96 ? 7.910 -10.301 -3.478 1.00 95.44 96 GLY A O 1
ATOM 805 N N . LYS A 1 97 ? 9.303 -9.147 -2.143 1.00 95.94 97 LYS A N 1
ATOM 806 C CA . LYS A 1 97 ? 9.275 -10.124 -1.049 1.00 95.94 97 LYS A CA 1
ATOM 807 C C . LYS A 1 97 ? 8.265 -9.684 0.023 1.00 95.94 97 LYS A C 1
ATOM 809 O O . LYS A 1 97 ? 8.549 -8.693 0.707 1.00 95.94 97 LYS A O 1
ATOM 814 N N . PRO A 1 98 ? 7.141 -10.402 0.207 1.00 96.69 98 PRO A N 1
ATOM 815 C CA 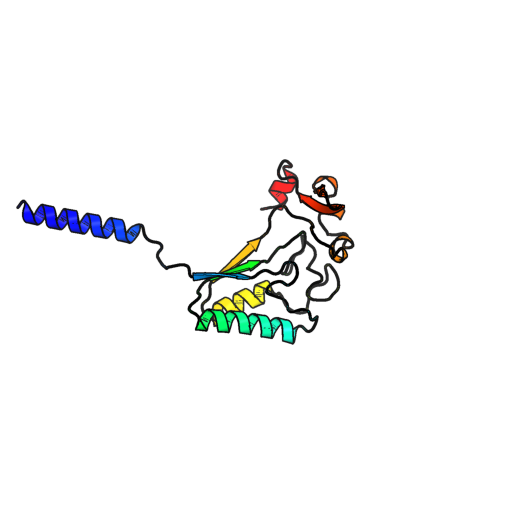. PRO A 1 98 ? 6.190 -10.100 1.272 1.00 96.69 98 PRO A CA 1
ATOM 816 C C . PRO A 1 98 ? 6.791 -10.409 2.658 1.00 96.69 98 PRO A C 1
ATOM 818 O O . PRO A 1 98 ? 7.671 -11.276 2.764 1.00 96.69 98 PRO A O 1
ATOM 821 N N . PRO A 1 99 ? 6.349 -9.715 3.723 1.00 97.25 99 PRO A N 1
ATOM 822 C CA . PRO A 1 99 ? 6.609 -10.136 5.099 1.00 97.25 99 PRO A CA 1
ATOM 823 C C . PRO A 1 99 ? 5.770 -11.382 5.450 1.00 97.25 99 PRO A C 1
ATOM 825 O O . PRO A 1 99 ? 5.000 -11.878 4.631 1.00 97.25 99 PRO A O 1
ATOM 828 N N . SER A 1 100 ? 5.887 -11.900 6.675 1.00 97.62 100 SER A N 1
ATOM 829 C CA . SER A 1 100 ? 5.111 -13.074 7.119 1.00 97.62 100 SER A CA 1
ATOM 830 C C . SER A 1 100 ? 3.604 -12.816 7.295 1.00 97.62 100 SER A C 1
ATOM 832 O O . SER A 1 100 ? 2.846 -13.740 7.583 1.00 97.62 100 SER A O 1
ATOM 834 N N . TYR A 1 101 ? 3.159 -11.565 7.145 1.00 97.81 101 TYR A N 1
ATOM 835 C CA . TYR A 1 101 ? 1.776 -11.128 7.321 1.00 97.81 101 TYR A CA 1
ATOM 836 C C . TYR A 1 101 ? 1.296 -10.311 6.120 1.00 97.81 101 TYR A C 1
ATOM 838 O O . TYR A 1 101 ? 2.102 -9.719 5.412 1.00 97.81 101 TYR A O 1
ATOM 846 N N . ASP A 1 102 ? -0.018 -10.229 5.920 1.00 98.12 102 ASP A N 1
ATOM 847 C CA . ASP A 1 102 ? -0.612 -9.317 4.940 1.00 98.12 102 ASP A CA 1
ATOM 848 C C . ASP A 1 102 ? -0.984 -7.981 5.626 1.00 98.12 102 ASP A C 1
ATOM 850 O O . ASP A 1 102 ? -1.826 -7.976 6.533 1.00 98.12 102 ASP A O 1
ATOM 854 N N . PRO A 1 103 ? -0.363 -6.844 5.251 1.00 98.19 103 PRO A N 1
ATOM 855 C CA . PRO A 1 103 ? -0.658 -5.536 5.827 1.00 98.19 103 PRO A CA 1
ATOM 856 C C . PRO A 1 103 ? -2.095 -5.056 5.637 1.00 98.19 103 PRO A C 1
ATOM 858 O O . PRO A 1 103 ? -2.646 -4.445 6.552 1.00 98.19 103 PRO A O 1
ATOM 861 N N . LEU A 1 104 ? -2.707 -5.314 4.478 1.00 98.50 104 LEU A N 1
ATOM 862 C CA . LEU A 1 104 ? -4.095 -4.939 4.227 1.00 98.50 104 LEU A CA 1
ATOM 863 C C . LEU A 1 104 ? -5.030 -5.799 5.072 1.00 98.50 104 LEU A C 1
ATOM 865 O O . LEU A 1 104 ? -5.941 -5.261 5.699 1.00 98.50 104 LEU A O 1
ATOM 869 N N . GLN A 1 105 ? -4.774 -7.106 5.161 1.00 98.56 105 GLN A N 1
ATOM 870 C CA . GLN A 1 105 ? -5.565 -7.974 6.034 1.00 98.56 105 GLN A CA 1
ATOM 871 C C . GLN A 1 105 ? -5.470 -7.525 7.498 1.00 98.56 105 GLN A C 1
ATOM 873 O O . GLN A 1 105 ? -6.490 -7.412 8.175 1.00 98.56 105 GLN A O 1
ATOM 878 N N . LEU A 1 106 ? -4.266 -7.178 7.969 1.00 98.75 106 LEU A N 1
ATOM 879 C CA . LEU A 1 106 ? -4.073 -6.624 9.308 1.00 98.75 106 LEU A CA 1
ATOM 880 C C . LEU A 1 106 ? -4.860 -5.321 9.505 1.00 98.75 106 LEU A C 1
ATOM 882 O O . LEU A 1 106 ? -5.512 -5.160 10.534 1.00 98.75 106 LEU A O 1
ATOM 886 N N . ALA A 1 107 ? -4.818 -4.399 8.538 1.00 98.75 107 ALA A N 1
ATOM 887 C CA . ALA A 1 107 ? -5.585 -3.158 8.601 1.00 98.75 107 ALA A CA 1
ATOM 888 C C . ALA A 1 107 ? -7.094 -3.435 8.689 1.00 98.75 107 ALA A C 1
ATOM 890 O O . ALA A 1 107 ? -7.777 -2.834 9.515 1.00 98.75 107 ALA A O 1
ATOM 891 N N . ILE A 1 108 ? -7.611 -4.376 7.892 1.00 98.81 108 ILE A N 1
ATOM 892 C CA . ILE A 1 108 ? -9.020 -4.798 7.916 1.00 98.81 108 ILE A CA 1
ATOM 893 C C . ILE A 1 108 ? -9.402 -5.359 9.290 1.00 98.81 108 ILE A C 1
ATOM 895 O O . ILE A 1 108 ? -10.456 -5.012 9.825 1.00 98.81 108 ILE A O 1
ATOM 899 N N . ASP A 1 109 ? -8.562 -6.209 9.877 1.00 98.88 109 ASP A N 1
ATOM 900 C CA . ASP A 1 109 ? -8.855 -6.832 11.168 1.00 98.88 109 ASP A CA 1
ATOM 901 C C . ASP A 1 109 ? -8.799 -5.822 12.320 1.00 98.88 109 ASP A C 1
ATOM 903 O O . ASP A 1 109 ? -9.682 -5.825 13.178 1.00 98.88 109 ASP A O 1
ATOM 907 N N . LEU A 1 110 ? -7.853 -4.878 12.284 1.00 98.88 110 LEU A N 1
ATOM 908 C CA . LEU A 1 110 ? -7.838 -3.731 13.197 1.00 98.88 110 LEU A CA 1
ATOM 909 C C . LEU A 1 110 ? -9.059 -2.824 12.983 1.00 98.88 110 LEU A C 1
ATOM 911 O O . LEU A 1 110 ? -9.639 -2.329 13.947 1.00 98.88 110 LEU A O 1
ATOM 915 N N . GLY A 1 111 ? -9.504 -2.637 11.740 1.00 98.75 111 GLY A N 1
ATOM 916 C CA . GLY A 1 111 ? -10.733 -1.910 11.428 1.00 98.75 111 GLY A CA 1
ATOM 917 C C . GLY A 1 111 ? -11.956 -2.529 12.102 1.00 98.75 111 GLY A C 1
ATOM 918 O O . GLY A 1 111 ? -12.731 -1.823 12.749 1.00 98.75 111 GLY A O 1
ATOM 919 N N . LYS A 1 112 ? -12.085 -3.860 12.050 1.00 98.62 112 LYS A N 1
ATOM 920 C CA . LYS A 1 112 ? -13.133 -4.595 12.780 1.00 98.62 112 LYS A CA 1
ATOM 921 C C . LYS A 1 112 ? -12.990 -4.432 14.298 1.00 98.62 112 LYS A C 1
ATOM 923 O O . LYS A 1 112 ? -13.985 -4.166 14.963 1.00 98.62 112 LYS A O 1
ATOM 928 N N . GLU A 1 113 ? -11.772 -4.553 14.833 1.00 98.69 113 GLU A N 1
ATOM 929 C CA . GLU A 1 113 ? -11.471 -4.427 16.271 1.00 98.69 113 GLU A CA 1
ATOM 930 C C . GLU A 1 113 ? -11.847 -3.042 16.825 1.00 98.69 113 GLU A C 1
ATOM 932 O O . GLU A 1 113 ? -12.514 -2.939 17.854 1.00 98.69 113 GLU A O 1
ATOM 937 N N . PHE A 1 114 ? -11.471 -1.968 16.126 1.00 98.62 114 PHE A N 1
ATOM 938 C CA . PHE A 1 114 ? -11.676 -0.588 16.578 1.00 98.62 114 PHE A CA 1
ATOM 939 C C . PHE A 1 114 ? -12.969 0.057 16.047 1.00 98.62 114 PHE A C 1
ATOM 941 O O . PHE A 1 114 ? -13.286 1.200 16.398 1.00 98.62 114 PHE A O 1
ATOM 948 N N . ASN A 1 115 ? -13.761 -0.678 15.259 1.00 97.75 115 ASN A N 1
ATOM 949 C CA . ASN A 1 115 ? -14.953 -0.184 14.564 1.00 97.75 115 ASN A CA 1
ATOM 950 C C . ASN A 1 115 ? -14.636 1.043 13.680 1.00 97.75 115 ASN A C 1
ATOM 952 O O . ASN A 1 115 ? -15.233 2.116 13.827 1.00 97.75 115 ASN A O 1
ATOM 956 N N . ILE A 1 116 ? -13.642 0.872 12.806 1.00 98.56 116 ILE A N 1
ATOM 957 C CA . ILE A 1 116 ? -13.168 1.827 11.802 1.00 98.56 116 ILE A CA 1
ATOM 958 C C . ILE A 1 116 ? -13.281 1.162 10.428 1.00 98.56 116 ILE A C 1
ATOM 960 O O . ILE A 1 116 ? -12.764 0.068 10.210 1.00 98.56 116 ILE A O 1
ATOM 964 N N . GLU A 1 117 ? -13.937 1.828 9.484 1.00 98.31 117 GLU A N 1
ATOM 965 C CA . GLU A 1 117 ? -13.998 1.356 8.102 1.00 98.31 117 GLU A CA 1
ATOM 966 C C . GLU A 1 117 ? -12.639 1.508 7.419 1.00 98.31 117 GLU A C 1
ATOM 968 O O . GLU A 1 117 ? -11.996 2.551 7.535 1.00 98.31 117 GLU A O 1
ATOM 973 N N . VAL A 1 118 ? -12.227 0.497 6.657 1.00 98.75 118 VAL A N 1
ATOM 974 C CA . VAL A 1 118 ? -10.987 0.533 5.876 1.00 98.75 118 VAL A CA 1
ATOM 975 C C . VAL A 1 118 ? -11.340 0.592 4.400 1.00 98.75 118 VAL A C 1
ATOM 977 O O . VAL A 1 118 ? -11.940 -0.331 3.856 1.00 98.75 118 VAL A O 1
ATOM 980 N N . 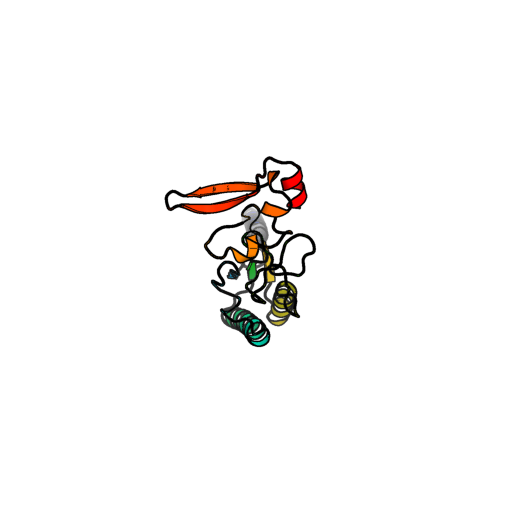HIS A 1 119 ? -10.956 1.689 3.759 1.00 98.56 119 HIS A N 1
ATOM 981 C CA . HIS A 1 119 ? -11.122 1.919 2.331 1.00 98.56 119 HIS A CA 1
ATOM 982 C C . HIS A 1 119 ? -9.755 1.769 1.665 1.00 98.56 119 HIS A C 1
ATOM 984 O O . HIS A 1 119 ? -8.804 2.462 2.027 1.00 98.56 119 HIS A O 1
ATOM 990 N N . ALA A 1 120 ? -9.634 0.852 0.708 1.00 98.25 120 ALA A N 1
ATOM 991 C CA . ALA A 1 120 ? -8.390 0.641 -0.021 1.00 98.25 120 ALA A CA 1
ATOM 992 C C . ALA A 1 120 ? -8.121 1.827 -0.963 1.00 98.25 120 ALA A C 1
ATOM 994 O O . ALA A 1 120 ? -8.850 2.054 -1.926 1.00 98.25 120 ALA A O 1
ATOM 995 N N . TRP A 1 121 ? -7.068 2.593 -0.687 1.00 98.12 121 TRP A N 1
ATOM 996 C CA . TRP A 1 121 ? -6.606 3.682 -1.538 1.00 98.12 121 TRP A CA 1
ATOM 997 C C . TRP A 1 121 ? -5.547 3.173 -2.517 1.00 98.12 121 TRP A C 1
ATOM 999 O O . TRP A 1 121 ? -4.472 2.706 -2.132 1.00 98.12 121 TRP A O 1
ATOM 1009 N N . VAL A 1 122 ? -5.863 3.299 -3.802 1.00 96.50 122 VAL A N 1
ATOM 1010 C CA . VAL A 1 122 ? -5.029 2.880 -4.925 1.00 96.50 122 VAL A CA 1
ATOM 1011 C C . VAL A 1 122 ? -4.623 4.121 -5.715 1.00 96.50 122 VAL A C 1
ATOM 1013 O O . VAL A 1 122 ? -5.471 4.876 -6.188 1.00 96.50 122 VAL A O 1
ATOM 1016 N N . ASN A 1 123 ? -3.323 4.359 -5.880 1.00 94.88 123 ASN A N 1
ATOM 1017 C CA . ASN A 1 123 ? -2.863 5.230 -6.961 1.00 94.88 123 ASN A CA 1
ATOM 1018 C C . ASN A 1 123 ? -2.970 4.440 -8.264 1.00 94.88 123 ASN A C 1
ATOM 1020 O O . ASN A 1 123 ? -2.402 3.362 -8.315 1.00 94.88 123 ASN A O 1
ATOM 1024 N N . MET A 1 124 ? -3.682 4.925 -9.281 1.00 93.38 124 MET A N 1
ATOM 1025 C CA . MET A 1 124 ? -4.010 4.117 -10.468 1.00 93.38 124 MET A CA 1
ATOM 1026 C C . MET A 1 124 ? -2.875 4.064 -11.496 1.00 93.38 124 MET A C 1
ATOM 1028 O O . MET A 1 124 ? -2.449 2.994 -11.914 1.00 93.38 124 MET A O 1
ATOM 1032 N N . ILE A 1 125 ? -2.337 5.214 -11.893 1.00 94.38 125 ILE A N 1
ATOM 1033 C CA . ILE A 1 125 ? -1.458 5.291 -13.072 1.00 94.38 125 ILE A CA 1
ATOM 1034 C C . ILE A 1 125 ? 0.024 5.447 -12.737 1.00 94.38 125 ILE A C 1
ATOM 1036 O O . ILE A 1 125 ? 0.869 5.233 -13.598 1.00 94.38 125 ILE A O 1
ATOM 1040 N N . ARG A 1 126 ? 0.392 5.828 -11.510 1.00 94.12 126 ARG A N 1
ATOM 1041 C CA . ARG A 1 126 ? 1.806 6.035 -11.171 1.00 94.12 126 ARG A CA 1
ATOM 1042 C C . ARG A 1 126 ? 2.512 4.688 -10.982 1.00 94.12 126 ARG A C 1
ATOM 1044 O O . ARG A 1 126 ? 2.175 3.941 -10.070 1.00 94.12 126 ARG A O 1
ATOM 1051 N N . CYS A 1 127 ? 3.541 4.420 -11.785 1.00 93.94 127 CYS A N 1
ATOM 1052 C CA . CYS A 1 127 ? 4.384 3.225 -11.664 1.00 93.94 127 CYS A CA 1
ATOM 1053 C C . CYS A 1 127 ? 5.652 3.468 -10.860 1.00 93.94 127 CYS A C 1
ATOM 1055 O O . CYS A 1 127 ? 6.203 2.529 -10.328 1.00 93.94 127 CYS A O 1
ATOM 1057 N N . PHE A 1 128 ? 6.179 4.687 -10.827 1.00 94.75 128 PHE A N 1
ATOM 1058 C CA . PHE A 1 128 ? 7.383 4.996 -10.062 1.00 94.75 128 PHE A CA 1
ATOM 1059 C C . PHE A 1 128 ? 7.534 6.505 -9.939 1.00 94.75 128 PHE A C 1
ATOM 1061 O O . PHE A 1 128 ? 7.279 7.236 -10.895 1.00 94.75 128 PHE A O 1
ATOM 1068 N N . ALA A 1 129 ? 7.971 6.961 -8.772 1.00 90.06 129 ALA A N 1
ATOM 1069 C CA . ALA A 1 129 ? 8.494 8.306 -8.570 1.00 90.06 129 ALA A CA 1
ATOM 1070 C C . ALA A 1 129 ? 9.286 8.331 -7.263 1.00 90.06 129 ALA A C 1
ATOM 1072 O O . ALA A 1 129 ? 8.802 7.807 -6.256 1.00 90.06 129 ALA A O 1
ATOM 1073 N N . GLY A 1 130 ? 10.455 8.964 -7.278 1.00 84.44 130 GLY A N 1
ATOM 1074 C CA . GLY A 1 130 ? 11.317 9.120 -6.107 1.00 84.44 130 GLY A CA 1
ATOM 1075 C C . GLY A 1 130 ? 12.706 8.525 -6.316 1.00 84.44 130 GLY A C 1
ATOM 1076 O O . GLY A 1 130 ? 13.078 8.161 -7.425 1.00 84.44 130 GLY A O 1
ATOM 1077 N N . SER A 1 131 ? 13.477 8.445 -5.234 1.00 83.81 131 SER A N 1
ATOM 1078 C CA . SER A 1 131 ? 14.883 8.016 -5.251 1.00 83.81 131 SER A CA 1
ATOM 1079 C C . SER A 1 131 ? 15.098 6.539 -4.904 1.00 83.81 131 SER A C 1
ATOM 1081 O O . SER A 1 131 ? 16.191 6.010 -5.091 1.00 83.81 131 SER A O 1
ATOM 1083 N N . ASP A 1 132 ? 14.078 5.851 -4.385 1.00 87.75 132 ASP A N 1
ATOM 1084 C CA . ASP A 1 132 ? 14.184 4.442 -4.006 1.00 87.75 132 ASP A CA 1
ATOM 1085 C C . ASP A 1 132 ? 13.940 3.512 -5.200 1.00 87.75 132 ASP A C 1
ATOM 1087 O O . ASP A 1 132 ? 12.849 2.985 -5.414 1.00 87.75 132 ASP A O 1
ATOM 1091 N N . GLU A 1 133 ? 14.991 3.281 -5.978 1.00 90.94 133 GLU A N 1
ATOM 1092 C CA . GLU A 1 133 ? 14.938 2.472 -7.197 1.00 90.94 133 GLU A CA 1
ATOM 1093 C C . GLU A 1 133 ? 14.893 0.955 -6.953 1.00 90.94 133 GLU A C 1
ATOM 1095 O O . GLU A 1 133 ? 14.898 0.178 -7.910 1.00 90.94 133 GLU A O 1
ATOM 1100 N N . ARG A 1 134 ? 14.847 0.477 -5.699 1.00 93.38 134 ARG A N 1
ATOM 1101 C CA . ARG A 1 134 ? 14.840 -0.974 -5.413 1.00 93.38 134 ARG A CA 1
ATOM 1102 C C . ARG A 1 134 ? 13.706 -1.690 -6.135 1.00 93.38 134 ARG A C 1
ATOM 1104 O O . ARG A 1 134 ? 13.905 -2.794 -6.640 1.00 93.38 134 ARG A O 1
ATOM 1111 N N . ILE A 1 135 ? 12.542 -1.047 -6.219 1.00 94.06 135 ILE A N 1
ATOM 1112 C CA . ILE A 1 135 ? 11.363 -1.610 -6.876 1.00 94.06 135 ILE A CA 1
ATOM 1113 C C . ILE A 1 135 ? 11.563 -1.808 -8.384 1.00 94.06 135 ILE A C 1
ATOM 1115 O O . ILE A 1 135 ? 11.106 -2.803 -8.944 1.00 94.06 135 ILE A O 1
ATOM 1119 N N . LEU A 1 136 ? 12.354 -0.938 -9.021 1.00 94.25 136 LEU A N 1
ATOM 1120 C CA . LEU A 1 136 ? 12.660 -0.987 -10.451 1.00 94.25 136 LEU A CA 1
ATOM 1121 C C . LEU A 1 136 ? 13.528 -2.189 -10.840 1.00 94.25 136 LEU A C 1
ATOM 1123 O O . LEU A 1 136 ? 13.615 -2.513 -12.023 1.00 94.25 136 LEU A O 1
ATOM 1127 N N . ARG A 1 137 ? 14.170 -2.855 -9.873 1.00 92.75 137 ARG A N 1
ATOM 1128 C CA . ARG A 1 137 ? 14.973 -4.067 -10.106 1.00 92.75 137 ARG A CA 1
ATOM 1129 C C . ARG A 1 137 ? 14.126 -5.337 -10.166 1.00 92.75 137 ARG A C 1
ATOM 1131 O O . ARG A 1 137 ? 14.633 -6.379 -10.571 1.00 92.75 137 ARG A O 1
ATOM 1138 N N . ASN A 1 138 ? 12.861 -5.281 -9.749 1.00 94.94 138 ASN A N 1
ATOM 1139 C CA . ASN A 1 138 ? 11.993 -6.450 -9.754 1.00 94.94 138 ASN A CA 1
ATOM 1140 C C . ASN A 1 138 ? 11.443 -6.707 -11.175 1.00 94.94 138 ASN A C 1
ATOM 1142 O O . ASN A 1 138 ? 10.849 -5.798 -11.758 1.00 94.94 138 ASN A O 1
ATOM 1146 N N . PRO A 1 139 ? 11.582 -7.919 -11.745 1.00 94.69 139 PRO A N 1
ATOM 1147 C CA . PRO A 1 139 ? 11.122 -8.207 -13.106 1.00 94.69 139 PRO A CA 1
ATOM 1148 C C . PRO A 1 139 ? 9.599 -8.090 -13.282 1.00 94.69 139 PRO A C 1
ATOM 1150 O O . PRO A 1 139 ? 9.152 -7.778 -14.379 1.00 94.69 139 PRO A O 1
ATOM 1153 N N . LYS A 1 140 ? 8.807 -8.275 -12.215 1.00 93.81 140 LYS A N 1
ATOM 1154 C CA . LYS A 1 140 ? 7.345 -8.092 -12.232 1.00 93.81 140 LYS A CA 1
ATOM 1155 C C . LYS A 1 140 ? 6.905 -6.627 -12.146 1.00 93.81 140 LYS A C 1
ATOM 1157 O O . LYS A 1 140 ? 5.724 -6.340 -12.288 1.00 93.81 140 LYS A O 1
ATOM 1162 N N . HIS A 1 141 ? 7.813 -5.688 -11.880 1.00 95.62 141 HIS A N 1
ATOM 1163 C CA . HIS A 1 141 ? 7.458 -4.272 -11.881 1.00 95.62 141 HIS A CA 1
ATOM 1164 C C . HIS A 1 141 ? 6.907 -3.867 -13.255 1.00 95.62 141 HIS A C 1
ATOM 1166 O O . HIS A 1 141 ? 7.503 -4.225 -14.270 1.00 95.62 141 HIS A O 1
ATOM 1172 N N . LEU A 1 142 ? 5.823 -3.086 -13.305 1.00 95.12 142 LEU A N 1
ATOM 1173 C CA . LEU A 1 142 ? 5.081 -2.798 -14.545 1.00 95.12 142 LEU A CA 1
ATOM 1174 C C . LEU A 1 142 ? 5.952 -2.244 -15.675 1.00 95.12 142 LEU A C 1
ATOM 1176 O O . LEU A 1 142 ? 5.800 -2.647 -16.819 1.00 95.12 142 LEU A O 1
ATOM 1180 N N . ARG A 1 143 ? 6.926 -1.386 -15.354 1.00 94.62 143 ARG A N 1
ATOM 1181 C CA . ARG A 1 143 ? 7.901 -0.885 -16.341 1.00 94.62 143 ARG A CA 1
ATOM 1182 C C . ARG A 1 143 ? 8.707 -2.006 -17.013 1.00 94.62 143 ARG A C 1
ATOM 1184 O O . ARG A 1 143 ? 9.088 -1.879 -18.167 1.00 94.62 143 ARG A O 1
ATOM 1191 N N . ASN A 1 144 ? 9.026 -3.066 -16.277 1.00 95.56 144 ASN A N 1
ATOM 1192 C CA . ASN A 1 144 ? 9.868 -4.158 -16.760 1.00 95.56 144 ASN A CA 1
ATOM 1193 C C . ASN A 1 144 ? 9.029 -5.247 -17.444 1.00 95.56 144 ASN A C 1
ATOM 1195 O O . ASN A 1 144 ? 9.421 -5.735 -18.498 1.00 95.56 144 ASN A O 1
ATOM 1199 N N . ALA A 1 145 ? 7.879 -5.602 -16.864 1.00 95.38 145 ALA A N 1
ATOM 1200 C CA . ALA A 1 145 ? 6.971 -6.606 -17.418 1.00 95.38 145 ALA A CA 1
ATOM 1201 C C . ALA A 1 145 ? 6.204 -6.091 -18.650 1.00 95.38 145 ALA A C 1
ATOM 1203 O O . ALA A 1 145 ? 5.978 -6.836 -19.600 1.00 95.38 145 ALA A O 1
ATOM 1204 N N . HIS A 1 146 ? 5.850 -4.803 -18.652 1.00 95.88 146 HIS A N 1
ATOM 1205 C CA . HIS A 1 146 ? 5.056 -4.154 -19.692 1.00 95.88 146 HIS A CA 1
ATOM 1206 C C . HIS A 1 146 ? 5.664 -2.799 -20.097 1.00 95.88 146 HIS A C 1
ATOM 1208 O O . HIS A 1 146 ? 5.032 -1.754 -19.925 1.00 95.88 146 HIS A O 1
ATOM 1214 N N . PRO A 1 147 ? 6.887 -2.771 -20.665 1.00 95.50 147 PRO A N 1
ATOM 1215 C CA . PRO A 1 147 ? 7.564 -1.516 -21.003 1.00 95.50 147 PRO A CA 1
ATOM 1216 C C . PRO A 1 147 ? 6.738 -0.634 -21.948 1.00 95.50 147 PRO A C 1
ATOM 1218 O O . PRO A 1 147 ? 6.707 0.583 -21.777 1.00 95.50 147 PRO A O 1
ATOM 1221 N N . ASN A 1 14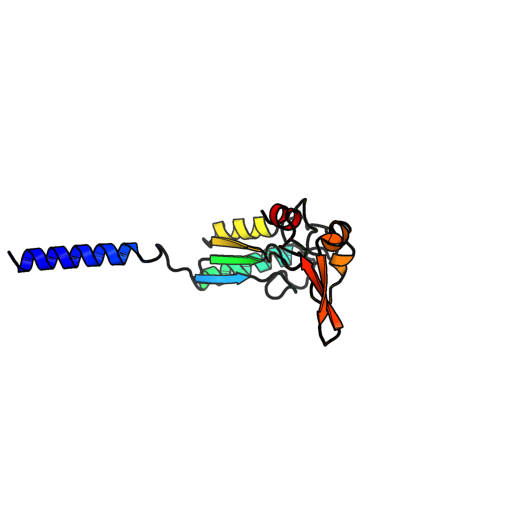8 ? 5.992 -1.249 -22.873 1.00 96.38 148 ASN A N 1
ATOM 1222 C CA . ASN A 1 148 ? 5.133 -0.554 -23.836 1.00 96.38 148 ASN A CA 1
ATOM 1223 C C . ASN A 1 148 ? 3.921 0.144 -23.194 1.00 96.38 148 ASN A C 1
ATOM 1225 O O . ASN A 1 148 ? 3.332 1.021 -23.819 1.00 96.38 148 ASN A O 1
ATOM 1229 N N . TRP A 1 149 ? 3.541 -0.220 -21.965 1.00 96.75 149 TRP A N 1
ATOM 1230 C CA . TRP A 1 149 ? 2.446 0.430 -21.237 1.00 96.75 149 TRP A CA 1
ATOM 1231 C C . TRP A 1 149 ? 2.897 1.693 -20.506 1.00 96.75 149 TRP A C 1
ATOM 1233 O O . TRP A 1 149 ? 2.061 2.514 -20.127 1.00 96.75 149 TRP A O 1
ATOM 1243 N N . THR A 1 150 ? 4.205 1.841 -20.276 1.00 95.75 150 THR A N 1
ATOM 1244 C CA . THR A 1 150 ? 4.749 2.893 -19.417 1.00 95.75 150 THR A CA 1
ATOM 1245 C C . THR A 1 150 ? 5.354 4.049 -20.201 1.00 95.75 150 THR A C 1
ATOM 1247 O O . THR A 1 150 ? 6.107 3.857 -21.149 1.00 95.75 150 THR A O 1
ATOM 1250 N N . VAL A 1 151 ? 5.077 5.265 -19.746 1.00 95.81 151 VAL A N 1
ATOM 1251 C CA . VAL A 1 151 ? 5.691 6.505 -20.214 1.00 95.81 151 VAL A CA 1
ATOM 1252 C C . VAL A 1 151 ? 6.734 6.939 -19.191 1.00 95.81 151 VAL A C 1
ATOM 1254 O O . VAL A 1 151 ? 6.434 7.077 -18.001 1.00 95.81 151 VAL A O 1
ATOM 1257 N N . MET A 1 152 ? 7.965 7.138 -19.658 1.00 95.06 152 MET A N 1
ATOM 1258 C CA . MET A 1 152 ? 9.044 7.723 -18.868 1.00 95.06 152 MET A CA 1
ATOM 1259 C C . MET A 1 152 ? 8.914 9.245 -18.878 1.00 95.06 152 MET A C 1
ATOM 1261 O O . MET A 1 152 ? 8.785 9.845 -19.943 1.00 95.06 152 MET A O 1
ATOM 1265 N N . TYR A 1 153 ? 8.996 9.862 -17.706 1.00 94.25 153 TYR A N 1
ATOM 1266 C CA . TYR A 1 153 ? 9.021 11.312 -17.561 1.00 94.25 153 TYR A CA 1
ATOM 1267 C C . TYR A 1 153 ? 10.195 11.726 -16.675 1.00 94.25 153 TYR A C 1
ATOM 1269 O O . TYR A 1 153 ? 10.370 11.185 -15.580 1.00 94.25 153 TYR A O 1
ATOM 1277 N N . LEU A 1 154 ? 10.981 12.683 -17.166 1.00 93.81 154 LEU A N 1
ATOM 1278 C CA . LEU A 1 154 ? 12.032 13.375 -16.428 1.00 93.81 154 LEU A CA 1
ATOM 1279 C C . LEU A 1 154 ? 11.558 14.806 -16.195 1.00 93.81 154 LEU A C 1
ATOM 1281 O O . LEU A 1 154 ? 11.221 15.496 -17.158 1.00 93.81 154 LEU A O 1
ATOM 1285 N N . ASP A 1 155 ? 11.494 15.229 -14.934 1.00 91.00 155 ASP A N 1
ATOM 1286 C CA . ASP A 1 155 ? 11.167 16.619 -14.616 1.00 91.00 155 ASP A CA 1
ATOM 1287 C C . ASP A 1 155 ? 12.358 17.566 -14.863 1.00 91.00 155 ASP A C 1
ATOM 1289 O O . ASP A 1 155 ? 13.465 17.137 -15.194 1.00 91.00 155 ASP A O 1
ATOM 1293 N N . GLU A 1 156 ? 12.131 18.870 -14.693 1.00 92.81 156 GLU A N 1
ATOM 1294 C CA . GLU A 1 156 ? 13.143 19.920 -14.897 1.00 92.81 156 GLU A CA 1
ATOM 1295 C C . GLU A 1 156 ? 14.382 19.763 -13.999 1.00 92.81 156 GLU A C 1
ATOM 1297 O O . GLU A 1 156 ? 15.464 20.230 -14.350 1.00 92.81 156 GLU A O 1
ATOM 1302 N N . ASN A 1 157 ? 14.245 19.070 -12.864 1.00 90.56 157 ASN A N 1
ATOM 1303 C CA . ASN A 1 157 ? 15.327 18.792 -11.920 1.00 90.56 157 ASN A CA 1
ATOM 1304 C C . ASN A 1 157 ? 16.013 17.440 -12.196 1.00 90.56 157 ASN A C 1
ATOM 1306 O O . ASN A 1 157 ? 16.898 17.034 -11.443 1.00 90.56 157 ASN A O 1
ATOM 1310 N N . GLY A 1 158 ? 15.610 16.728 -13.254 1.00 88.44 158 GLY A N 1
ATOM 1311 C CA . GLY A 1 158 ? 16.126 15.409 -13.612 1.00 88.44 158 GLY A CA 1
ATOM 1312 C C . GLY A 1 158 ? 15.516 14.252 -12.816 1.00 88.44 158 GLY A C 1
ATOM 1313 O O . GLY A 1 158 ? 16.033 13.136 -12.883 1.00 88.44 158 GLY A O 1
ATOM 1314 N N . SER A 1 159 ? 14.428 14.470 -12.071 1.00 90.50 159 SER A N 1
ATOM 1315 C CA . SER A 1 159 ? 13.773 13.405 -11.306 1.00 90.50 159 SER A CA 1
ATOM 1316 C C . SER A 1 159 ? 13.011 12.465 -12.235 1.00 90.50 159 SER A C 1
ATOM 1318 O O . SER A 1 159 ? 12.127 12.878 -12.989 1.00 90.50 159 SER A O 1
ATOM 1320 N N . LEU A 1 160 ? 13.324 11.174 -12.141 1.00 91.81 160 LEU A N 1
ATOM 1321 C CA . LEU A 1 160 ? 12.709 10.123 -12.942 1.00 91.81 160 LEU A CA 1
ATOM 1322 C C . LEU A 1 160 ? 11.358 9.678 -12.375 1.00 91.81 160 LEU A C 1
ATOM 1324 O O . LEU A 1 160 ? 11.207 9.393 -11.184 1.00 91.81 160 LEU A O 1
ATOM 1328 N N . SER A 1 161 ? 10.382 9.528 -13.265 1.00 94.62 161 SER A N 1
ATOM 1329 C CA . SER A 1 161 ? 9.103 8.890 -12.974 1.00 94.62 161 SER A CA 1
ATOM 1330 C C . SER A 1 161 ? 8.625 8.021 -14.135 1.00 94.62 161 SER A C 1
ATOM 1332 O O . SER A 1 161 ? 8.976 8.247 -15.294 1.00 94.62 161 SER A O 1
ATOM 1334 N N . TYR A 1 162 ? 7.817 7.014 -13.806 1.00 96.31 162 TYR A N 1
ATOM 1335 C CA . TYR A 1 162 ? 7.133 6.166 -14.780 1.00 96.31 162 TYR A CA 1
ATOM 1336 C C . TYR A 1 162 ? 5.635 6.172 -14.508 1.00 96.31 162 TYR A C 1
ATOM 1338 O O . TYR A 1 162 ? 5.204 6.082 -13.354 1.00 96.31 162 TYR A O 1
ATOM 1346 N N . TRP A 1 163 ? 4.851 6.226 -15.579 1.00 96.56 163 TRP A N 1
ATOM 1347 C CA . TRP A 1 163 ? 3.394 6.318 -15.535 1.00 96.56 163 TRP A CA 1
ATOM 1348 C C . TRP A 1 163 ? 2.779 5.350 -16.538 1.00 96.56 163 TRP A C 1
ATOM 1350 O O . TRP A 1 163 ? 3.295 5.219 -17.641 1.00 96.56 163 TRP A O 1
ATOM 1360 N N . LEU A 1 164 ? 1.687 4.679 -16.185 1.00 96.75 164 LEU A N 1
ATOM 1361 C CA . LEU A 1 164 ? 0.868 3.942 -17.143 1.00 96.75 164 LEU A CA 1
ATOM 1362 C C . LEU A 1 164 ? 0.193 4.915 -18.107 1.00 96.75 164 LEU A C 1
ATOM 1364 O O . LEU A 1 164 ? -0.264 5.982 -17.693 1.00 96.75 164 LEU A O 1
ATOM 1368 N N . ASN A 1 165 ? 0.091 4.523 -19.374 1.00 96.25 165 ASN A N 1
ATOM 1369 C CA . ASN A 1 165 ? -0.710 5.229 -20.363 1.00 96.25 165 ASN A CA 1
ATOM 1370 C C . ASN A 1 165 ? -2.154 4.685 -20.366 1.00 96.25 165 ASN A C 1
ATOM 1372 O O . ASN A 1 165 ? -2.386 3.617 -20.935 1.00 96.25 165 ASN A O 1
ATOM 1376 N N . PRO A 1 166 ? -3.142 5.401 -19.795 1.00 95.44 166 PRO A N 1
ATOM 1377 C CA . PRO A 1 166 ? -4.531 4.935 -19.747 1.00 95.44 166 PRO A CA 1
ATOM 1378 C C . PRO A 1 166 ? -5.225 4.932 -21.120 1.00 95.44 166 PRO A C 1
ATOM 1380 O O . PRO A 1 166 ? -6.372 4.503 -21.221 1.00 95.44 166 PRO A O 1
ATOM 1383 N N . GLY A 1 167 ? -4.566 5.420 -22.178 1.00 95.69 167 GLY A N 1
ATOM 1384 C CA . GLY A 1 167 ? -5.070 5.354 -23.550 1.00 95.69 167 GLY A CA 1
ATOM 1385 C C . GLY A 1 167 ? -4.985 3.962 -24.183 1.00 95.69 167 GLY A C 1
ATOM 1386 O O . GLY A 1 167 ? -5.607 3.745 -25.220 1.00 95.69 167 GLY A O 1
ATOM 1387 N N . TYR A 1 168 ? -4.241 3.026 -23.585 1.00 96.56 168 TYR A N 1
ATOM 1388 C CA . TYR A 1 168 ? -4.171 1.642 -24.055 1.00 96.56 168 TYR A CA 1
ATOM 1389 C C . TYR A 1 168 ? -5.246 0.778 -23.398 1.00 96.56 168 TYR A C 1
ATOM 1391 O O . TYR A 1 168 ? -5.447 0.846 -22.185 1.00 96.56 168 TYR A O 1
ATOM 1399 N N . TYR A 1 169 ? -5.905 -0.062 -24.197 1.00 96.56 169 TYR A N 1
ATOM 1400 C CA . TYR A 1 169 ? -6.951 -0.965 -23.715 1.00 96.56 169 TYR A CA 1
ATOM 1401 C C . TYR A 1 169 ? -6.411 -1.935 -22.660 1.00 96.56 169 TYR A C 1
ATOM 1403 O O . TYR A 1 169 ? -7.032 -2.135 -21.625 1.00 96.56 169 TYR A O 1
ATOM 1411 N N . GLU A 1 170 ? -5.210 -2.469 -22.870 1.00 96.44 170 GLU A N 1
ATOM 1412 C CA . GLU A 1 170 ? -4.567 -3.405 -21.950 1.00 96.44 170 GLU A CA 1
ATOM 1413 C C . GLU A 1 170 ? -4.261 -2.765 -20.591 1.00 96.44 170 GLU A C 1
ATOM 1415 O O . GLU A 1 170 ? -4.321 -3.433 -19.565 1.00 96.44 170 GLU A O 1
ATOM 1420 N N . VAL A 1 171 ? -3.979 -1.457 -20.568 1.00 96.69 171 VAL A N 1
ATOM 1421 C CA . VAL A 1 171 ? -3.811 -0.709 -19.317 1.00 96.69 171 VAL A CA 1
ATOM 1422 C C . VAL A 1 171 ? -5.151 -0.519 -18.614 1.00 96.69 171 VAL A C 1
ATOM 1424 O O . VAL A 1 171 ? -5.199 -0.593 -17.393 1.00 96.69 171 VAL A O 1
ATOM 1427 N N . GLN A 1 172 ? -6.232 -0.269 -19.353 1.00 95.81 172 GLN A N 1
ATOM 1428 C CA . GLN A 1 172 ? -7.570 -0.143 -18.769 1.00 95.81 172 GLN A CA 1
ATOM 1429 C C . GLN A 1 172 ? -8.036 -1.468 -18.163 1.00 95.81 172 GLN A C 1
ATOM 1431 O O . GLN A 1 172 ? -8.514 -1.464 -17.035 1.00 95.81 172 GLN A O 1
ATOM 1436 N N . ASP A 1 173 ? -7.840 -2.577 -18.880 1.00 95.69 173 ASP A N 1
ATOM 1437 C CA . ASP A 1 173 ? -8.166 -3.933 -18.423 1.00 95.69 173 ASP A CA 1
ATOM 1438 C C . ASP A 1 173 ? -7.365 -4.312 -17.171 1.00 95.69 173 ASP A C 1
ATOM 1440 O O . ASP A 1 173 ? -7.924 -4.784 -16.191 1.00 95.69 173 ASP A O 1
ATOM 1444 N N . TYR A 1 174 ? -6.068 -3.990 -17.150 1.00 93.69 174 TYR A N 1
ATOM 1445 C CA . TYR A 1 174 ? -5.208 -4.190 -15.981 1.00 93.69 174 TYR A CA 1
ATOM 1446 C C . TYR A 1 174 ? -5.664 -3.409 -14.726 1.00 93.69 174 TYR A C 1
ATOM 1448 O O . TYR A 1 174 ? -5.348 -3.812 -13.607 1.00 93.69 174 TYR A O 1
ATOM 1456 N N . LEU A 1 175 ? -6.357 -2.275 -14.885 1.00 92.12 175 LEU A N 1
ATOM 1457 C CA . LEU A 1 175 ? -6.776 -1.417 -13.770 1.00 92.12 175 LEU A CA 1
ATOM 1458 C C . LEU A 1 175 ? -8.099 -1.843 -13.104 1.00 92.12 175 LEU A C 1
ATOM 1460 O O . LEU A 1 175 ? -8.483 -1.205 -12.118 1.00 92.12 175 LEU A O 1
ATOM 1464 N N . VAL A 1 176 ? -8.791 -2.858 -13.632 1.00 90.00 176 VAL A N 1
ATOM 1465 C CA . VAL A 1 176 ? -10.085 -3.372 -13.139 1.00 90.00 176 VAL A CA 1
ATOM 1466 C C . VAL A 1 176 ? -9.885 -4.654 -12.338 1.00 90.00 176 VAL A C 1
ATOM 1468 O O . VAL A 1 176 ? -10.518 -4.753 -11.262 1.00 90.00 176 VAL A O 1
#

Secondary structure (DSSP, 8-state):
-HHHHHHHHHHHHHHHHHTTS-SS---EEEE--GGGSSSS-S---HHHHHHHHHHHHHHHHHTT--EEEEEEE-SS-BSS--SSSPBPTTTTSSTT---SS-HHHHHHHHHHHHT-EEEEEE--SEEEESS-GGGGGSTTSHHHH-GGGEEEEE-TT--EEEEE-TTSHHHHHHT-